Protein AF-A0A842F4W2-F1 (afdb_monomer_lite)

Structure (mmCIF, N/CA/C/O backbone):
data_AF-A0A842F4W2-F1
#
_entry.id   AF-A0A842F4W2-F1
#
loop_
_atom_site.group_PDB
_atom_site.id
_atom_site.type_symbol
_atom_site.label_atom_id
_atom_site.label_alt_id
_atom_site.label_comp_id
_atom_site.label_asym_id
_atom_site.label_entity_id
_atom_site.label_seq_id
_atom_site.pdbx_PDB_ins_code
_atom_site.Cartn_x
_atom_site.Cartn_y
_atom_site.Cartn_z
_atom_site.occupancy
_atom_site.B_iso_or_equiv
_atom_site.auth_seq_id
_atom_site.auth_comp_id
_atom_site.auth_asym_id
_atom_site.auth_atom_id
_atom_site.pdbx_PDB_model_num
ATOM 1 N N . MET A 1 1 ? 15.201 -17.548 2.084 1.00 39.47 1 MET A N 1
ATOM 2 C CA . MET A 1 1 ? 16.1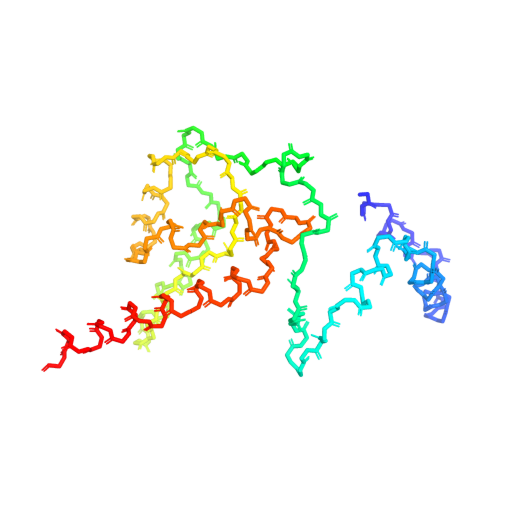64 -18.474 2.732 1.00 39.47 1 MET A CA 1
ATOM 3 C C . MET A 1 1 ? 16.702 -17.860 4.040 1.00 39.47 1 MET A C 1
ATOM 5 O O . MET A 1 1 ? 17.897 -17.672 4.193 1.00 39.47 1 MET A O 1
ATOM 9 N N . LEU A 1 2 ? 15.812 -17.501 4.979 1.00 32.47 2 LEU A N 1
ATOM 10 C CA . LEU A 1 2 ? 16.148 -16.853 6.268 1.00 32.47 2 LEU A CA 1
ATOM 11 C C . LEU A 1 2 ? 16.188 -17.846 7.451 1.00 32.47 2 LEU A C 1
ATOM 13 O O . LEU A 1 2 ? 16.654 -17.509 8.534 1.00 32.47 2 LEU A O 1
ATOM 17 N N . CYS A 1 3 ? 15.747 -19.089 7.232 1.00 34.56 3 CYS A N 1
ATOM 18 C CA . CYS A 1 3 ? 15.530 -20.086 8.284 1.00 34.56 3 CYS A CA 1
ATOM 19 C C . CYS A 1 3 ? 16.832 -20.706 8.850 1.00 34.56 3 CYS A C 1
ATOM 21 O O . CYS A 1 3 ? 16.846 -21.225 9.960 1.00 34.56 3 CYS A O 1
ATOM 23 N N . ILE A 1 4 ? 17.959 -20.602 8.136 1.00 44.66 4 ILE A N 1
ATOM 24 C CA . ILE A 1 4 ? 19.212 -21.302 8.496 1.00 44.66 4 ILE A CA 1
ATOM 25 C C . ILE A 1 4 ? 20.073 -20.494 9.496 1.00 44.66 4 ILE A C 1
ATOM 27 O O . ILE A 1 4 ? 20.947 -21.038 10.174 1.00 44.66 4 ILE A O 1
ATOM 31 N N . TYR A 1 5 ? 19.840 -19.183 9.629 1.00 45.38 5 TYR A N 1
ATOM 32 C CA . TYR A 1 5 ? 20.744 -18.301 10.380 1.00 45.38 5 TYR A CA 1
ATOM 33 C C . TYR A 1 5 ? 20.512 -18.347 11.898 1.00 45.38 5 TYR A C 1
ATOM 35 O O . TYR A 1 5 ? 21.465 -18.359 12.677 1.00 45.38 5 TYR A O 1
ATOM 43 N N . TRP A 1 6 ? 19.250 -18.455 12.328 1.00 44.41 6 TRP A N 1
ATOM 44 C CA . TRP A 1 6 ? 18.897 -18.549 13.751 1.00 44.41 6 TRP A CA 1
ATOM 45 C C . TRP A 1 6 ? 19.385 -19.848 14.399 1.00 44.41 6 TRP A C 1
ATOM 47 O O . TRP A 1 6 ? 19.812 -19.843 15.551 1.00 44.41 6 TRP A O 1
ATOM 57 N N . GLN A 1 7 ? 19.432 -20.944 13.638 1.00 51.81 7 GLN A N 1
ATOM 58 C CA . GLN A 1 7 ? 19.900 -22.242 14.131 1.00 51.81 7 GLN A CA 1
ATOM 59 C C . GLN A 1 7 ? 21.410 -22.270 14.447 1.00 51.81 7 GLN A C 1
ATOM 61 O O . GLN A 1 7 ? 21.871 -23.156 15.164 1.00 51.81 7 GLN A O 1
ATOM 66 N N . ASN A 1 8 ? 22.189 -21.287 13.974 1.00 53.25 8 ASN A N 1
ATOM 67 C CA . ASN A 1 8 ? 23.645 -21.240 14.143 1.00 53.25 8 ASN A CA 1
ATOM 68 C C . ASN A 1 8 ? 24.145 -20.195 15.160 1.00 53.25 8 ASN A C 1
ATOM 70 O O . ASN A 1 8 ? 25.357 -20.059 15.324 1.00 53.25 8 ASN A O 1
ATOM 74 N N . GLN A 1 9 ? 23.269 -19.497 15.899 1.00 53.78 9 GLN A N 1
ATOM 75 C CA . GLN A 1 9 ? 23.699 -18.514 16.914 1.00 53.78 9 GLN A CA 1
ATOM 76 C C . GLN A 1 9 ? 24.659 -19.109 17.959 1.00 53.78 9 GLN A C 1
ATOM 78 O O . GLN A 1 9 ? 25.605 -18.447 18.378 1.00 53.78 9 GLN A O 1
ATOM 83 N N . LYS A 1 10 ? 24.486 -20.390 18.318 1.00 57.78 10 LYS A N 1
ATOM 84 C CA . LYS A 1 10 ? 25.357 -21.092 19.278 1.00 57.78 10 LYS A CA 1
ATOM 85 C C . LYS A 1 10 ? 26.802 -21.285 18.790 1.00 57.78 10 LYS A C 1
ATOM 87 O O . LYS A 1 10 ? 27.691 -21.448 19.621 1.00 57.78 10 LYS A O 1
ATOM 92 N N . LYS A 1 11 ? 27.058 -21.260 17.474 1.00 59.31 11 LYS A N 1
ATOM 93 C CA . LYS A 1 11 ? 28.409 -21.420 16.899 1.00 59.31 11 LYS A CA 1
ATOM 94 C C . LYS A 1 11 ? 29.256 -20.148 16.970 1.00 59.31 11 LYS A C 1
ATOM 96 O O . LYS A 1 11 ? 30.478 -20.241 16.903 1.00 59.31 11 LYS A O 1
ATOM 101 N N . TYR A 1 12 ? 28.639 -18.978 17.124 1.00 58.31 12 TYR A N 1
ATOM 102 C CA . TYR A 1 12 ? 29.329 -17.689 17.072 1.00 58.31 12 TYR A CA 1
ATOM 103 C C . TYR A 1 12 ? 29.251 -16.986 18.426 1.00 58.31 12 TYR A C 1
ATOM 105 O O . TYR A 1 12 ? 28.470 -16.064 18.633 1.00 58.31 12 TYR A O 1
ATOM 113 N N . GLN A 1 13 ? 30.082 -17.438 19.367 1.00 62.53 13 GLN A N 1
ATOM 114 C CA . GLN A 1 13 ? 30.083 -16.931 20.745 1.00 62.53 13 GLN A CA 1
ATOM 115 C C . GLN A 1 13 ? 30.629 -15.502 20.877 1.00 62.53 13 GLN A C 1
ATOM 117 O O . GLN A 1 13 ? 30.395 -14.834 21.882 1.00 62.53 13 GLN A O 1
ATOM 122 N N . ARG A 1 14 ? 31.367 -15.006 19.877 1.00 72.12 14 ARG A N 1
ATOM 123 C CA . ARG A 1 14 ? 31.988 -13.679 19.929 1.00 72.12 14 ARG A CA 1
ATOM 124 C C . ARG A 1 14 ? 31.249 -12.719 19.003 1.00 72.12 14 ARG A C 1
ATOM 126 O O . ARG A 1 14 ? 31.256 -12.899 17.789 1.00 72.12 14 ARG A O 1
ATOM 133 N N . LYS A 1 15 ? 30.664 -11.657 19.571 1.00 65.19 15 LYS A N 1
ATOM 134 C CA . LYS A 1 15 ? 29.871 -10.641 18.843 1.00 65.19 15 LYS A CA 1
ATOM 135 C C . LYS A 1 15 ? 30.597 -10.057 17.617 1.00 65.19 15 LYS A C 1
ATOM 137 O O . LYS A 1 15 ? 29.958 -9.773 16.609 1.00 65.19 15 LYS A O 1
ATOM 142 N N . TRP A 1 16 ? 31.929 -9.949 17.653 1.00 70.12 16 TRP A N 1
ATOM 143 C CA . TRP A 1 16 ? 32.725 -9.472 16.514 1.00 70.12 16 TRP A CA 1
ATOM 144 C C . TRP A 1 16 ? 32.730 -10.441 15.317 1.00 70.12 16 TRP A C 1
ATOM 146 O O . TRP A 1 16 ? 32.822 -9.996 14.178 1.00 70.12 16 TRP A O 1
ATOM 156 N N . GLN A 1 17 ? 32.583 -11.753 15.535 1.00 72.12 17 GLN A N 1
ATOM 157 C CA . GLN A 1 17 ? 32.490 -12.740 14.449 1.00 72.12 17 GLN A CA 1
ATOM 158 C C . GLN A 1 17 ? 31.166 -12.591 13.700 1.00 72.12 17 GLN A C 1
ATOM 160 O O . GLN A 1 17 ? 31.148 -12.624 12.473 1.00 72.12 17 GLN A O 1
ATOM 165 N N . LEU A 1 18 ? 30.076 -12.345 14.435 1.00 65.88 18 LEU A N 1
ATOM 166 C CA . LEU A 1 18 ? 28.777 -12.013 13.849 1.00 65.88 18 LEU A CA 1
ATOM 167 C C . LEU A 1 18 ? 28.856 -10.710 13.046 1.00 65.88 18 LEU A C 1
ATOM 169 O O . LEU A 1 18 ? 28.359 -10.668 11.927 1.00 65.88 18 LEU A O 1
ATOM 173 N N . LEU A 1 19 ? 29.544 -9.684 13.563 1.00 69.75 19 LEU A N 1
ATOM 174 C CA . LEU A 1 19 ? 29.773 -8.428 12.842 1.00 69.75 19 LEU A CA 1
ATOM 175 C C . LEU A 1 19 ? 30.539 -8.645 11.528 1.00 69.75 19 LEU A C 1
ATOM 177 O O . LEU A 1 19 ? 30.117 -8.143 10.492 1.00 69.75 19 LEU A O 1
ATOM 181 N N . LEU A 1 20 ? 31.632 -9.415 11.538 1.00 70.31 20 LEU A N 1
ATOM 182 C CA . LEU A 1 20 ? 32.419 -9.692 10.330 1.00 70.31 20 LEU A CA 1
ATOM 183 C C . LEU A 1 20 ? 31.640 -10.501 9.291 1.00 70.31 20 LEU A C 1
ATOM 185 O O . LEU A 1 20 ? 31.776 -10.248 8.096 1.00 70.31 20 LEU A O 1
ATOM 189 N N . ILE A 1 21 ? 30.809 -11.450 9.724 1.00 62.81 21 ILE A N 1
ATOM 190 C CA . ILE A 1 21 ? 29.939 -12.209 8.821 1.00 62.81 21 ILE A CA 1
ATOM 191 C C . ILE A 1 21 ? 28.852 -11.296 8.246 1.00 62.81 21 ILE A C 1
ATOM 193 O O . ILE A 1 21 ? 28.627 -11.328 7.039 1.00 62.81 21 ILE A O 1
ATOM 197 N N . SER A 1 22 ? 28.250 -10.424 9.058 1.00 59.56 22 SER A N 1
ATOM 198 C CA . SER A 1 22 ? 27.299 -9.408 8.595 1.00 59.56 22 SER A CA 1
ATOM 199 C C . SER A 1 22 ? 27.935 -8.431 7.604 1.00 59.56 22 SER A C 1
ATOM 201 O O . SER A 1 22 ? 27.332 -8.139 6.577 1.00 59.56 22 SER A O 1
ATOM 203 N N . LEU A 1 23 ? 29.173 -7.981 7.840 1.00 59.03 23 LEU A N 1
ATOM 204 C CA . LEU A 1 23 ? 29.930 -7.120 6.921 1.00 59.03 23 LEU A CA 1
ATOM 205 C C . LEU A 1 23 ? 30.300 -7.851 5.624 1.00 59.03 23 LEU A C 1
ATOM 207 O O . LEU A 1 23 ? 30.144 -7.304 4.533 1.00 59.03 23 LEU A O 1
ATOM 211 N N . LYS A 1 24 ? 30.739 -9.111 5.719 1.00 60.59 24 LYS A N 1
ATOM 212 C CA . LYS A 1 24 ? 31.016 -9.970 4.562 1.00 60.59 24 LYS A CA 1
ATOM 213 C C . LYS A 1 24 ? 29.747 -10.215 3.748 1.00 60.59 24 LYS A C 1
ATOM 215 O O . LYS A 1 24 ? 29.797 -10.123 2.527 1.00 60.59 24 LYS A O 1
ATOM 220 N N . HIS A 1 25 ? 28.608 -10.461 4.390 1.00 58.31 25 HIS A N 1
ATOM 221 C CA . HIS A 1 25 ? 27.320 -10.574 3.711 1.00 58.31 25 HIS A CA 1
ATOM 222 C C . HIS A 1 25 ? 26.873 -9.245 3.113 1.00 58.31 25 HIS A C 1
ATOM 224 O O . HIS A 1 25 ? 26.444 -9.236 1.967 1.00 58.31 25 HIS A O 1
ATOM 230 N N . ALA A 1 26 ? 27.012 -8.118 3.808 1.00 57.34 26 ALA A N 1
ATOM 231 C CA . ALA A 1 26 ? 26.697 -6.802 3.254 1.00 57.34 26 ALA A CA 1
ATOM 232 C C . ALA A 1 26 ? 27.529 -6.507 1.993 1.00 57.34 26 ALA A C 1
ATOM 234 O O . ALA A 1 26 ? 27.000 -5.968 1.024 1.00 57.34 26 ALA A O 1
ATOM 235 N N . ARG A 1 27 ? 28.798 -6.939 1.977 1.00 54.22 27 ARG A N 1
ATOM 236 C CA . ARG A 1 27 ? 29.711 -6.805 0.834 1.00 54.22 27 ARG A CA 1
ATOM 237 C C . ARG A 1 27 ? 29.424 -7.797 -0.302 1.00 54.22 27 ARG A C 1
ATOM 239 O O . ARG A 1 27 ? 29.481 -7.407 -1.459 1.00 54.22 27 ARG A O 1
ATOM 246 N N . LEU A 1 28 ? 29.114 -9.060 0.005 1.00 51.81 28 LEU A N 1
ATOM 247 C CA . LEU A 1 28 ? 28.887 -10.127 -0.988 1.00 51.81 28 LEU A CA 1
ATOM 248 C C . LEU A 1 28 ? 27.443 -10.212 -1.498 1.00 51.81 28 LEU A C 1
ATOM 250 O O . LEU A 1 28 ? 27.191 -10.808 -2.537 1.00 51.81 28 LEU A O 1
ATOM 254 N N . SER A 1 29 ? 26.476 -9.646 -0.776 1.00 53.84 29 SER A N 1
ATOM 255 C CA . SER A 1 29 ? 25.063 -9.661 -1.174 1.00 53.84 29 SER A CA 1
ATOM 256 C C . SER A 1 29 ? 24.698 -8.547 -2.152 1.00 53.84 29 SER A C 1
ATOM 258 O O . SER A 1 29 ? 23.552 -8.513 -2.606 1.00 53.84 29 SER A O 1
ATOM 260 N N . ALA A 1 30 ? 25.641 -7.656 -2.463 1.00 55.97 30 ALA A N 1
ATOM 261 C CA . ALA A 1 30 ? 25.500 -6.568 -3.413 1.00 55.97 30 ALA A CA 1
ATOM 262 C C . ALA A 1 30 ? 25.661 -7.109 -4.846 1.00 55.97 30 ALA A C 1
ATOM 264 O O . ALA A 1 30 ? 26.737 -7.044 -5.432 1.00 55.97 30 ALA A O 1
ATOM 265 N N . THR A 1 31 ? 24.592 -7.692 -5.399 1.00 64.06 31 THR A N 1
ATOM 266 C CA . THR A 1 31 ? 24.552 -8.014 -6.834 1.00 64.06 31 THR A CA 1
ATOM 267 C C . THR A 1 31 ? 24.661 -6.722 -7.650 1.00 64.06 31 THR A C 1
ATOM 269 O O . THR A 1 31 ? 24.320 -5.655 -7.123 1.00 64.06 31 THR A O 1
ATOM 272 N N . PRO A 1 32 ? 25.084 -6.776 -8.925 1.00 65.06 32 PRO A N 1
ATOM 273 C CA . PRO A 1 32 ? 25.075 -5.605 -9.798 1.00 65.06 32 PRO A CA 1
ATOM 274 C C . PRO A 1 32 ? 23.734 -4.860 -9.780 1.00 65.06 32 PRO A C 1
ATOM 276 O O . PRO A 1 32 ? 23.733 -3.634 -9.707 1.00 65.06 32 PRO A O 1
ATOM 279 N N . GLU A 1 33 ? 22.594 -5.565 -9.705 1.00 61.12 33 GLU A N 1
ATOM 280 C CA . GLU A 1 33 ? 21.291 -4.898 -9.576 1.00 61.12 33 GLU A CA 1
ATOM 281 C C . GLU A 1 33 ? 21.094 -4.206 -8.225 1.00 61.12 33 GLU A C 1
ATOM 283 O O . GLU A 1 33 ? 20.480 -3.146 -8.174 1.00 61.12 33 GLU A O 1
ATOM 288 N N . LYS A 1 34 ? 21.584 -4.766 -7.111 1.00 64.25 34 LYS A N 1
ATOM 289 C CA . LYS A 1 34 ? 21.497 -4.093 -5.802 1.00 64.25 34 LYS A CA 1
ATOM 290 C C . LYS A 1 34 ? 22.421 -2.887 -5.702 1.00 64.25 34 LYS A C 1
ATOM 292 O O . LYS A 1 34 ? 22.078 -1.923 -5.024 1.00 64.25 34 LYS A O 1
ATOM 297 N N . ILE A 1 35 ? 23.579 -2.938 -6.356 1.00 66.38 35 ILE A N 1
ATOM 298 C CA . ILE A 1 35 ? 24.492 -1.797 -6.459 1.00 66.38 35 ILE A CA 1
ATOM 299 C C . ILE A 1 35 ? 23.852 -0.713 -7.331 1.00 66.38 35 ILE A C 1
ATOM 301 O O . ILE A 1 35 ? 23.805 0.438 -6.911 1.00 66.38 35 ILE A O 1
ATOM 305 N N . ALA A 1 36 ? 23.268 -1.082 -8.475 1.00 64.25 36 ALA A N 1
ATOM 306 C CA . ALA A 1 36 ? 22.506 -0.162 -9.317 1.00 64.25 36 ALA A CA 1
ATOM 307 C C . ALA A 1 36 ? 21.346 0.496 -8.548 1.00 64.25 36 ALA A C 1
ATOM 309 O O . ALA A 1 36 ? 21.215 1.714 -8.594 1.00 64.25 36 ALA A O 1
ATOM 310 N N . ARG A 1 37 ? 20.579 -0.274 -7.758 1.00 63.97 37 ARG A N 1
ATOM 311 C CA . ARG A 1 37 ? 19.520 0.257 -6.876 1.00 63.97 37 ARG A CA 1
ATOM 312 C C . ARG A 1 37 ? 20.036 1.270 -5.863 1.00 63.97 37 ARG A C 1
ATOM 314 O O . ARG A 1 37 ? 19.400 2.291 -5.652 1.00 63.97 37 ARG A O 1
ATOM 321 N N . ARG A 1 38 ? 21.169 0.977 -5.217 1.00 63.66 38 ARG A N 1
ATOM 322 C CA . ARG A 1 38 ? 21.786 1.872 -4.227 1.00 63.66 38 ARG A CA 1
ATOM 323 C C . ARG A 1 38 ? 22.326 3.150 -4.857 1.00 63.66 38 ARG A C 1
ATOM 325 O O . ARG A 1 38 ? 22.229 4.198 -4.241 1.00 63.66 38 ARG A O 1
ATOM 332 N N . ASN A 1 39 ? 22.890 3.052 -6.056 1.00 66.88 39 ASN A N 1
ATOM 333 C CA . ASN A 1 39 ? 23.470 4.194 -6.759 1.00 66.88 39 ASN A CA 1
ATOM 334 C C . ASN A 1 39 ? 22.405 5.084 -7.413 1.00 66.88 39 ASN A C 1
ATOM 336 O O . ASN A 1 39 ? 22.647 6.270 -7.595 1.00 66.88 39 ASN A O 1
ATOM 340 N N . ALA A 1 40 ? 21.251 4.517 -7.776 1.00 65.75 40 ALA A N 1
ATOM 341 C CA . ALA A 1 40 ? 20.132 5.259 -8.349 1.00 65.75 40 ALA A CA 1
ATOM 342 C C . ALA A 1 40 ? 19.283 5.983 -7.294 1.00 65.75 40 ALA A C 1
ATOM 344 O O . ALA A 1 40 ? 18.530 6.877 -7.647 1.00 65.75 40 ALA A O 1
ATOM 345 N N . ALA A 1 41 ? 19.381 5.596 -6.021 1.00 65.94 41 ALA A N 1
ATOM 346 C CA . ALA A 1 41 ? 18.469 6.055 -4.987 1.00 65.94 41 ALA A CA 1
ATOM 347 C C . ALA A 1 41 ? 19.133 7.025 -4.009 1.00 65.94 41 ALA A C 1
ATOM 349 O O . ALA A 1 41 ? 20.150 6.705 -3.388 1.00 65.94 41 ALA A O 1
ATOM 350 N N . ARG A 1 42 ? 18.503 8.179 -3.784 1.00 69.44 42 ARG A N 1
ATOM 351 C CA . ARG A 1 42 ? 18.868 9.066 -2.678 1.00 69.44 42 ARG A CA 1
ATOM 352 C C . ARG A 1 42 ? 18.153 8.598 -1.414 1.00 69.44 42 ARG A C 1
ATOM 354 O O . ARG A 1 42 ? 16.928 8.570 -1.374 1.00 69.44 42 ARG A O 1
ATOM 361 N N . ILE A 1 43 ? 18.902 8.230 -0.377 1.00 69.50 43 ILE A N 1
ATOM 362 C CA . ILE A 1 43 ? 18.316 7.892 0.928 1.00 69.50 43 ILE A CA 1
ATOM 363 C C . ILE A 1 43 ? 17.998 9.195 1.669 1.00 69.50 43 ILE A C 1
ATOM 365 O O . ILE A 1 43 ? 18.865 10.060 1.794 1.00 69.50 43 ILE A O 1
ATOM 369 N N . THR A 1 44 ? 16.760 9.347 2.130 1.00 69.81 44 THR A N 1
ATOM 370 C CA . THR A 1 44 ? 16.325 10.473 2.968 1.00 69.81 44 THR A CA 1
ATOM 371 C C . THR A 1 44 ? 16.679 10.263 4.434 1.00 69.81 44 THR A C 1
ATOM 373 O O . THR A 1 44 ? 17.004 9.155 4.856 1.00 69.81 44 THR A O 1
ATOM 376 N N . ASP A 1 45 ? 16.512 11.308 5.244 1.00 63.12 45 ASP A N 1
ATOM 377 C CA . ASP A 1 45 ? 16.702 11.249 6.702 1.00 63.12 45 ASP A CA 1
ATOM 378 C C . ASP A 1 45 ? 15.773 10.227 7.385 1.00 63.12 45 ASP A C 1
ATOM 380 O O . ASP A 1 45 ? 16.092 9.687 8.440 1.00 63.12 45 ASP A O 1
ATOM 384 N N . THR A 1 46 ? 14.645 9.900 6.746 1.00 65.12 46 THR A N 1
ATOM 385 C CA . THR A 1 46 ? 13.695 8.862 7.179 1.00 65.12 46 THR A CA 1
ATOM 386 C C . THR A 1 46 ? 14.064 7.451 6.707 1.00 65.12 46 THR A C 1
ATOM 388 O O . THR A 1 46 ? 13.332 6.500 6.970 1.00 65.12 46 THR A O 1
ATOM 391 N N . GLY A 1 47 ? 15.183 7.290 5.993 1.00 63.72 47 GLY A N 1
ATOM 392 C CA . GLY A 1 47 ? 15.623 6.011 5.435 1.00 63.72 47 GLY A CA 1
ATOM 393 C C . GLY A 1 47 ? 14.868 5.573 4.175 1.00 63.72 47 GLY A C 1
ATOM 394 O O . GLY A 1 47 ? 15.073 4.451 3.712 1.00 63.72 47 GLY A O 1
ATOM 395 N N . CYS A 1 48 ? 14.013 6.432 3.610 1.00 64.69 48 CYS A N 1
ATOM 396 C CA . CYS A 1 48 ? 13.275 6.147 2.383 1.00 64.69 48 CYS A CA 1
ATOM 397 C C . CYS A 1 48 ? 14.145 6.410 1.145 1.00 64.69 48 CYS A C 1
ATOM 399 O O . CYS A 1 48 ? 14.953 7.339 1.120 1.00 64.69 48 CYS A O 1
ATOM 401 N N . TYR A 1 49 ? 13.973 5.596 0.105 1.00 72.31 49 TYR A N 1
ATOM 402 C CA . TYR A 1 49 ? 14.607 5.812 -1.192 1.00 72.31 49 TYR A CA 1
ATOM 403 C C . TYR A 1 49 ? 13.785 6.801 -2.024 1.00 72.31 49 TYR A C 1
ATOM 405 O O . TYR A 1 49 ? 12.647 6.503 -2.381 1.00 72.31 49 TYR A O 1
ATOM 413 N N . ARG A 1 50 ? 14.380 7.942 -2.373 1.00 67.06 50 ARG A N 1
ATOM 414 C CA . ARG A 1 50 ? 13.834 8.938 -3.304 1.00 67.06 50 ARG A CA 1
ATOM 415 C C . ARG A 1 50 ? 14.566 8.917 -4.641 1.00 67.06 50 ARG A C 1
ATOM 417 O O . ARG A 1 50 ? 15.638 8.321 -4.764 1.00 67.06 50 ARG A O 1
ATOM 424 N N . ASP A 1 51 ? 13.959 9.598 -5.611 1.00 70.06 51 ASP A N 1
ATOM 425 C CA . ASP A 1 51 ? 14.500 9.829 -6.957 1.00 70.06 51 ASP A CA 1
ATOM 426 C C . ASP A 1 51 ? 14.727 8.512 -7.724 1.00 70.06 51 ASP A C 1
ATOM 428 O O . ASP A 1 51 ? 15.685 8.322 -8.471 1.00 70.06 51 ASP A O 1
ATOM 432 N N . LEU A 1 52 ? 13.818 7.556 -7.503 1.00 77.44 52 LEU A N 1
ATOM 433 C CA . LEU A 1 52 ? 13.785 6.270 -8.192 1.00 77.44 52 LEU A CA 1
ATOM 434 C C . LEU A 1 52 ? 13.188 6.444 -9.593 1.00 77.44 52 LEU A C 1
ATOM 436 O O . LEU A 1 52 ? 12.098 5.958 -9.870 1.00 77.44 52 LEU A O 1
ATOM 440 N N . ASP A 1 53 ? 13.884 7.146 -10.480 1.00 71.12 53 ASP A N 1
ATOM 441 C CA . ASP A 1 53 ? 13.314 7.604 -11.760 1.00 71.12 53 ASP A CA 1
ATOM 442 C C . ASP A 1 53 ? 13.229 6.507 -12.837 1.00 71.12 53 ASP A C 1
ATOM 444 O O . ASP A 1 53 ? 12.820 6.752 -13.971 1.00 71.12 53 ASP A O 1
ATOM 448 N N . LYS A 1 54 ? 13.662 5.282 -12.523 1.00 75.81 54 LYS A N 1
ATOM 449 C CA . LYS A 1 54 ? 13.767 4.187 -13.493 1.00 75.81 54 LYS A CA 1
ATOM 450 C C . LYS A 1 54 ? 13.129 2.920 -12.976 1.00 75.81 54 LYS A C 1
ATOM 452 O O . LYS A 1 54 ? 13.351 2.531 -11.839 1.00 75.81 54 LYS A O 1
ATOM 457 N N . GLN A 1 55 ? 12.450 2.208 -13.861 1.00 83.62 55 GLN A N 1
ATOM 458 C CA . GLN A 1 55 ? 12.076 0.821 -13.640 1.00 83.62 55 GLN A CA 1
ATOM 459 C C . GLN A 1 55 ? 13.313 -0.078 -13.792 1.00 83.62 55 GLN A C 1
ATOM 461 O O . GLN A 1 55 ? 13.948 -0.105 -14.845 1.00 83.62 55 GLN A O 1
ATOM 466 N N . ILE A 1 56 ? 13.685 -0.791 -12.727 1.00 82.38 56 ILE A N 1
ATOM 467 C CA . ILE A 1 56 ? 14.857 -1.686 -12.706 1.00 82.38 56 ILE A CA 1
ATOM 468 C C . ILE A 1 56 ? 14.475 -3.116 -13.083 1.00 82.38 56 ILE A C 1
ATOM 470 O O . ILE A 1 56 ? 15.316 -3.876 -13.565 1.00 82.38 56 ILE A O 1
ATOM 474 N N . ARG A 1 57 ? 13.218 -3.504 -12.863 1.00 80.44 57 ARG A N 1
ATOM 475 C CA . ARG A 1 57 ? 12.699 -4.811 -13.271 1.00 80.44 57 ARG A CA 1
ATOM 476 C C . ARG A 1 57 ? 11.415 -4.663 -14.051 1.00 80.44 57 ARG A C 1
ATOM 478 O O . ARG A 1 57 ? 10.559 -3.873 -13.678 1.00 80.44 57 ARG A O 1
ATOM 485 N N . ASP A 1 58 ? 11.278 -5.502 -15.070 1.00 85.25 58 ASP A N 1
ATOM 486 C CA . ASP A 1 58 ? 10.031 -5.649 -15.805 1.00 85.25 58 ASP A CA 1
ATOM 487 C C . ASP A 1 58 ? 8.931 -6.179 -14.859 1.00 85.25 58 ASP A C 1
ATOM 489 O O . ASP A 1 58 ? 9.064 -7.303 -14.348 1.00 85.25 58 ASP A O 1
ATOM 493 N N . PRO A 1 59 ? 7.836 -5.427 -14.631 1.00 87.00 59 PRO A N 1
ATOM 494 C CA . PRO A 1 59 ? 6.712 -5.841 -13.793 1.00 87.00 59 PRO A CA 1
ATOM 495 C C . PRO A 1 59 ? 6.062 -7.132 -14.279 1.00 87.00 59 PRO A C 1
ATOM 497 O O . PRO A 1 59 ? 5.428 -7.849 -13.500 1.00 87.00 59 PRO A O 1
ATOM 500 N N . LYS A 1 60 ? 6.231 -7.465 -15.564 1.00 87.88 60 LYS A N 1
ATOM 501 C CA . LYS A 1 60 ? 5.710 -8.697 -16.155 1.00 87.88 60 LYS A CA 1
ATOM 502 C C . LYS A 1 60 ? 6.398 -9.951 -15.609 1.00 87.88 60 LYS A C 1
ATOM 504 O O . LYS A 1 60 ? 5.798 -11.023 -15.564 1.00 87.88 60 LYS A O 1
ATOM 509 N N . THR A 1 61 ? 7.621 -9.794 -15.110 1.00 88.75 61 THR A N 1
ATOM 510 C CA . THR A 1 61 ? 8.451 -10.880 -14.569 1.00 88.75 61 THR A CA 1
ATOM 511 C C . THR A 1 61 ? 8.370 -11.024 -13.049 1.00 88.75 61 THR A C 1
ATOM 513 O O . THR A 1 61 ? 8.961 -11.943 -12.484 1.00 88.75 61 THR A O 1
ATOM 516 N N . LEU A 1 62 ? 7.675 -10.109 -12.366 1.00 87.00 62 LEU A N 1
ATOM 517 C CA . LEU A 1 62 ? 7.556 -10.133 -10.912 1.00 87.00 62 LEU A CA 1
ATOM 518 C C . LEU A 1 62 ? 6.538 -11.184 -10.457 1.00 87.00 62 LEU A C 1
ATOM 520 O O . LEU A 1 62 ? 5.499 -11.371 -11.086 1.00 87.00 62 LEU A O 1
ATOM 524 N N . ASN A 1 63 ? 6.831 -11.829 -9.324 1.00 87.56 63 ASN A N 1
ATOM 525 C CA . ASN A 1 63 ? 5.876 -12.706 -8.652 1.00 87.56 63 ASN A CA 1
ATOM 526 C C . ASN A 1 63 ? 4.711 -11.861 -8.137 1.00 87.56 63 ASN A C 1
ATOM 528 O O . ASN A 1 63 ? 4.915 -10.997 -7.283 1.00 87.56 63 ASN A O 1
ATOM 532 N N . GLU A 1 64 ? 3.522 -12.113 -8.673 1.00 85.00 64 GLU A N 1
ATOM 533 C CA . GLU A 1 64 ? 2.316 -11.367 -8.335 1.00 85.00 64 GLU A CA 1
ATOM 534 C C . GLU A 1 64 ? 1.876 -11.595 -6.887 1.00 85.00 64 GLU A C 1
ATOM 536 O O . GLU A 1 64 ? 2.175 -12.615 -6.258 1.00 85.00 64 GLU A O 1
ATOM 541 N N . ILE A 1 65 ? 1.130 -10.621 -6.375 1.00 86.31 65 ILE A N 1
ATOM 542 C CA . ILE A 1 65 ? 0.402 -10.755 -5.120 1.00 86.31 65 ILE A CA 1
ATOM 543 C C . ILE A 1 65 ? -0.854 -11.564 -5.416 1.00 86.31 65 ILE A C 1
ATOM 545 O O . ILE A 1 65 ? -1.682 -11.162 -6.232 1.00 86.31 65 ILE A O 1
ATOM 549 N N . VAL A 1 66 ? -0.990 -12.703 -4.745 1.00 85.06 66 VAL A N 1
ATOM 550 C CA . VAL A 1 66 ? -2.177 -13.546 -4.862 1.00 85.06 66 VAL A CA 1
ATOM 551 C C . VAL A 1 66 ? -3.203 -13.070 -3.844 1.00 85.06 66 VAL A C 1
ATOM 553 O O . VAL A 1 66 ? -2.978 -13.172 -2.638 1.00 85.06 66 VAL A O 1
ATOM 556 N N . PHE A 1 67 ? -4.323 -12.553 -4.341 1.00 85.88 67 PHE A N 1
ATOM 557 C CA . PHE A 1 67 ? -5.478 -12.213 -3.520 1.00 85.88 67 PHE A CA 1
ATOM 558 C C . PHE A 1 67 ? -6.326 -13.474 -3.310 1.00 85.88 67 PHE A C 1
ATOM 560 O O . PHE A 1 67 ? -6.643 -14.143 -4.297 1.00 85.88 67 PHE A O 1
ATOM 567 N N . PRO A 1 68 ? -6.689 -13.825 -2.064 1.00 87.06 68 PRO A N 1
ATOM 568 C CA . PRO A 1 68 ? -7.571 -14.958 -1.811 1.00 87.06 68 PRO A CA 1
ATOM 569 C C . PRO A 1 68 ? -8.927 -14.791 -2.510 1.00 87.06 68 PRO A C 1
ATOM 571 O O . PRO A 1 68 ? -9.451 -13.684 -2.625 1.00 87.06 68 PRO A O 1
ATOM 574 N N . GLU A 1 69 ? -9.519 -15.898 -2.957 1.00 85.75 69 GLU A N 1
ATOM 575 C CA . GLU A 1 69 ? -10.870 -15.896 -3.541 1.00 85.75 69 GLU A CA 1
ATOM 576 C C . GLU A 1 69 ? -11.947 -15.694 -2.469 1.00 85.75 69 GLU A C 1
ATOM 578 O O . GLU A 1 69 ? -12.959 -15.028 -2.690 1.00 85.75 69 GLU A O 1
ATOM 583 N N . THR A 1 70 ? -11.714 -16.256 -1.282 1.00 88.19 70 THR A N 1
ATOM 584 C CA . THR A 1 70 ? -12.622 -16.182 -0.141 1.00 88.19 70 THR A CA 1
ATOM 585 C C . THR A 1 70 ? -12.048 -15.296 0.948 1.00 88.19 70 THR A C 1
ATOM 587 O O . THR A 1 70 ? -10.865 -15.363 1.277 1.00 88.19 70 THR A O 1
ATOM 590 N N . PHE A 1 71 ? -12.910 -14.472 1.533 1.00 91.81 71 PHE A N 1
ATOM 591 C CA . PHE A 1 71 ? -12.575 -13.695 2.716 1.00 91.81 71 PHE A CA 1
ATOM 592 C C . PHE A 1 71 ? -12.669 -14.588 3.955 1.00 91.81 71 PHE A C 1
ATOM 594 O O . PHE A 1 71 ? -13.732 -15.141 4.235 1.00 91.81 71 PHE A O 1
ATOM 601 N N . GLU A 1 72 ? -11.561 -14.717 4.677 1.00 93.44 72 GLU A N 1
ATOM 602 C CA . GLU A 1 72 ? -11.470 -15.436 5.944 1.00 93.44 72 GLU A CA 1
ATOM 603 C C . GLU A 1 72 ? -10.854 -14.495 6.979 1.00 93.44 72 GLU A C 1
ATOM 605 O O . GLU A 1 72 ? -9.798 -13.904 6.743 1.00 93.44 72 GLU A O 1
ATOM 610 N N . GLU A 1 73 ? -11.528 -14.338 8.116 1.00 94.69 73 GLU A N 1
ATOM 611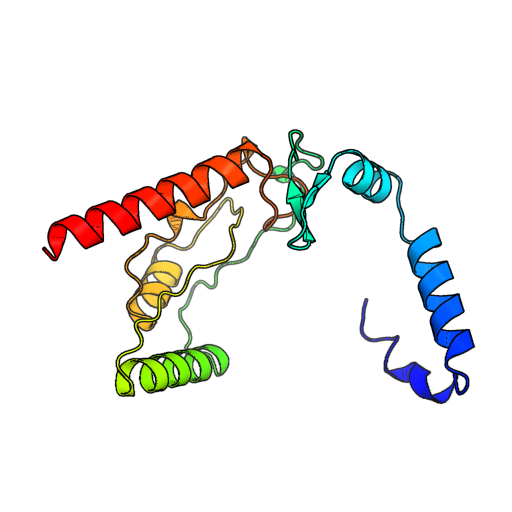 C CA . GLU A 1 73 ? -10.997 -13.554 9.225 1.00 94.69 73 GLU A CA 1
ATOM 612 C C . GLU A 1 73 ? -9.759 -14.249 9.800 1.00 94.69 73 GLU A C 1
ATOM 614 O O . GLU A 1 73 ? -9.781 -15.429 10.153 1.00 94.69 73 GLU A O 1
ATOM 619 N N . THR A 1 74 ? -8.661 -13.505 9.916 1.00 94.62 74 THR A N 1
ATOM 620 C CA . THR A 1 74 ? -7.408 -14.024 10.471 1.00 94.62 74 THR A CA 1
ATOM 621 C C . THR A 1 74 ? -7.167 -13.494 11.880 1.00 94.62 74 THR A C 1
ATOM 623 O O . THR A 1 74 ? -7.639 -12.421 12.249 1.00 94.62 74 THR A O 1
ATOM 626 N N . LYS A 1 75 ? -6.335 -14.194 12.663 1.00 96.81 75 LYS A N 1
ATOM 627 C CA . LYS A 1 75 ? -5.916 -13.722 13.998 1.00 96.81 75 LYS A CA 1
ATOM 628 C C . LYS A 1 75 ? -5.303 -12.320 13.966 1.00 96.81 75 LYS A C 1
ATOM 630 O O . LYS A 1 75 ? -5.576 -11.517 14.844 1.00 96.81 75 LYS A O 1
ATOM 635 N N . THR A 1 76 ? -4.512 -12.016 12.938 1.00 94.38 76 THR A N 1
ATOM 636 C CA . THR A 1 76 ? -3.912 -10.687 12.760 1.00 94.38 76 THR A CA 1
ATOM 637 C C . THR A 1 76 ? -4.971 -9.614 12.531 1.00 94.38 76 THR A C 1
ATOM 639 O O . THR A 1 76 ? -4.832 -8.510 13.043 1.00 94.38 76 THR A O 1
ATOM 642 N N . MET A 1 77 ? -6.043 -9.926 11.800 1.00 94.19 77 MET A N 1
ATOM 643 C CA . MET A 1 77 ? -7.133 -8.973 11.593 1.00 94.19 77 MET A CA 1
ATOM 644 C C . MET A 1 77 ? -7.864 -8.660 12.894 1.00 94.19 77 MET A C 1
ATOM 646 O O . MET A 1 77 ? -8.108 -7.490 13.169 1.00 94.19 77 MET A O 1
ATOM 650 N N . ILE A 1 78 ? -8.110 -9.681 13.718 1.00 96.44 78 ILE A N 1
ATOM 651 C CA . ILE A 1 78 ? -8.693 -9.515 15.055 1.00 96.44 78 ILE A CA 1
ATOM 652 C C . ILE A 1 78 ? -7.794 -8.619 15.919 1.00 96.44 78 ILE A C 1
ATOM 654 O O . ILE A 1 78 ? -8.263 -7.644 16.494 1.00 96.44 78 ILE A O 1
ATOM 658 N N . GLU A 1 79 ? -6.482 -8.878 15.954 1.00 96.69 79 GLU A N 1
ATOM 659 C CA . GLU A 1 79 ? -5.532 -8.063 16.727 1.00 96.69 79 GLU A CA 1
ATOM 660 C C . GLU A 1 79 ? -5.502 -6.589 16.279 1.00 96.69 79 GLU A C 1
ATOM 662 O O . GLU A 1 79 ? -5.397 -5.685 17.116 1.00 96.69 79 GLU A O 1
ATOM 667 N N . ILE A 1 80 ? -5.605 -6.336 14.969 1.00 94.31 80 ILE A N 1
ATOM 668 C CA . ILE A 1 80 ? -5.684 -4.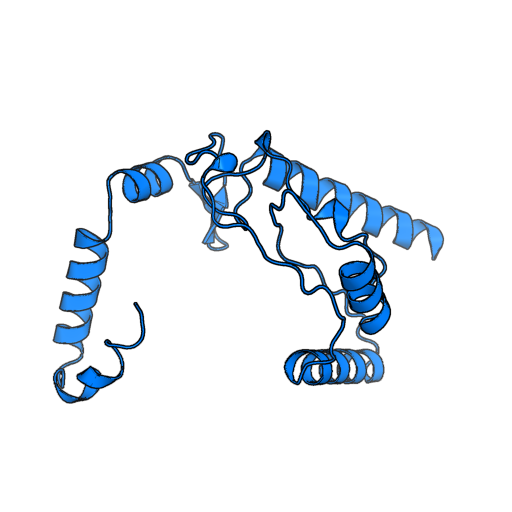981 14.405 1.00 94.31 80 ILE A CA 1
ATOM 669 C C . ILE A 1 80 ? -7.018 -4.324 14.774 1.00 94.31 80 ILE A C 1
ATOM 671 O O . ILE A 1 80 ? -7.022 -3.175 15.215 1.00 94.31 80 ILE A O 1
ATOM 675 N N . ALA A 1 81 ? -8.137 -5.036 14.644 1.00 94.12 81 ALA A N 1
ATOM 676 C CA . ALA A 1 81 ? -9.456 -4.524 15.009 1.00 94.12 81 ALA A CA 1
ATOM 677 C C . ALA A 1 81 ? -9.521 -4.162 16.501 1.00 94.12 81 ALA A C 1
ATOM 679 O O . ALA A 1 81 ? -9.977 -3.074 16.858 1.00 94.12 81 ALA A O 1
ATOM 680 N N . ASP A 1 82 ? -8.961 -5.009 17.366 1.00 95.81 82 ASP A N 1
ATOM 681 C CA . ASP A 1 82 ? -8.842 -4.746 18.799 1.00 95.81 82 ASP A CA 1
ATOM 682 C C . ASP A 1 82 ? -7.975 -3.513 19.084 1.00 95.81 82 ASP A C 1
ATOM 684 O O . ASP A 1 82 ? -8.266 -2.731 19.992 1.00 95.81 82 ASP A O 1
ATOM 688 N N . PHE A 1 83 ? -6.890 -3.318 18.328 1.00 95.44 83 PHE A N 1
ATOM 689 C CA . PHE A 1 83 ? -6.069 -2.113 18.426 1.00 95.44 83 PHE A CA 1
ATOM 690 C C . PHE A 1 83 ? -6.856 -0.855 18.044 1.00 95.44 83 PHE A C 1
ATOM 692 O O . PHE A 1 83 ? -6.871 0.101 18.820 1.00 95.44 83 PHE A O 1
ATOM 699 N N . ILE A 1 84 ? -7.564 -0.880 16.913 1.00 94.00 84 ILE A N 1
ATOM 700 C CA . ILE A 1 84 ? -8.410 0.230 16.457 1.00 94.00 84 ILE A CA 1
ATOM 701 C C . ILE A 1 84 ? -9.480 0.551 17.507 1.00 94.00 84 ILE A C 1
ATOM 703 O O . ILE A 1 84 ? -9.684 1.717 17.841 1.00 94.00 84 ILE A O 1
ATOM 707 N N . ALA A 1 85 ? -10.129 -0.467 18.079 1.00 93.62 85 ALA A N 1
ATOM 708 C CA . ALA A 1 85 ? -11.134 -0.291 19.123 1.00 93.62 85 ALA A CA 1
ATOM 709 C C . ALA A 1 85 ? -10.555 0.381 20.380 1.00 93.62 85 ALA A C 1
ATOM 711 O O . ALA A 1 85 ? -11.169 1.300 20.925 1.00 93.62 85 ALA A O 1
ATOM 712 N N . ARG A 1 86 ? -9.349 -0.018 20.813 1.00 97.00 86 ARG A N 1
ATOM 713 C CA . ARG A 1 86 ? -8.656 0.629 21.941 1.00 97.00 86 ARG A CA 1
ATOM 714 C C . ARG A 1 86 ? -8.322 2.091 21.657 1.00 97.00 86 ARG A C 1
ATOM 716 O O . ARG A 1 86 ? -8.473 2.907 22.557 1.00 97.00 86 ARG A O 1
ATOM 723 N N . CYS A 1 87 ? -7.897 2.424 20.439 1.00 96.19 87 CYS A N 1
ATOM 724 C CA . CYS A 1 87 ? -7.647 3.809 20.035 1.00 96.19 87 CYS A CA 1
ATOM 725 C C . CYS A 1 87 ? -8.936 4.643 20.033 1.00 96.19 87 CYS A C 1
ATOM 727 O O . CYS A 1 87 ? -8.963 5.715 20.633 1.00 96.19 87 CYS A O 1
ATOM 729 N N . LYS A 1 88 ? -10.029 4.121 19.459 1.00 92.38 88 LYS A N 1
ATOM 730 C CA . LYS A 1 88 ? -11.339 4.798 19.454 1.00 92.38 88 LYS A CA 1
ATOM 731 C C . LYS A 1 88 ? -11.862 5.066 20.871 1.00 92.38 88 LYS A C 1
ATOM 733 O O . LYS A 1 88 ? -12.430 6.121 21.120 1.00 92.38 88 LYS A O 1
ATOM 738 N N . ALA A 1 89 ? -11.630 4.154 21.819 1.00 96.00 89 ALA A N 1
ATOM 739 C CA . ALA A 1 89 ? -12.039 4.327 23.217 1.00 96.00 89 ALA A CA 1
ATOM 740 C C . ALA A 1 89 ? -11.343 5.500 23.938 1.00 96.00 89 ALA A C 1
ATOM 742 O O . ALA A 1 89 ? -11.825 5.943 24.980 1.00 96.00 89 ALA A O 1
ATOM 743 N N . ILE A 1 90 ? -10.226 5.993 23.398 1.00 96.50 90 ILE A N 1
ATOM 744 C CA . ILE A 1 90 ? -9.490 7.162 23.902 1.00 96.50 90 ILE A CA 1
ATOM 745 C C . ILE A 1 90 ? -9.510 8.329 22.906 1.00 96.50 90 ILE A C 1
ATOM 747 O O . ILE A 1 90 ? -8.618 9.170 22.940 1.00 96.50 90 ILE A O 1
ATOM 751 N N . ASP A 1 91 ? -10.518 8.361 22.030 1.00 94.12 91 ASP A N 1
ATOM 752 C CA . ASP A 1 91 ? -10.750 9.424 21.043 1.00 94.12 91 ASP A CA 1
ATOM 753 C C . ASP A 1 91 ? -9.593 9.617 20.042 1.00 94.12 91 ASP A C 1
ATOM 755 O O . ASP A 1 91 ? -9.334 10.706 19.537 1.00 94.12 91 ASP A O 1
ATOM 759 N N . ILE A 1 92 ? -8.866 8.533 19.742 1.00 91.31 92 ILE A N 1
ATOM 760 C CA . ILE A 1 92 ? -7.860 8.508 18.678 1.00 91.31 92 ILE A CA 1
ATOM 761 C C . ILE A 1 92 ? -8.476 7.885 17.430 1.00 91.31 92 ILE A C 1
ATOM 763 O O . ILE A 1 92 ? -8.801 6.692 17.401 1.00 91.31 92 ILE A O 1
ATOM 767 N N . GLN A 1 93 ? -8.572 8.683 16.369 1.00 84.75 93 GLN A N 1
ATOM 768 C CA . GLN A 1 93 ? -8.945 8.200 15.047 1.00 84.75 93 GLN A CA 1
ATOM 769 C C . GLN A 1 93 ? -7.776 7.439 14.409 1.00 84.75 93 GLN A C 1
ATOM 771 O O . GLN A 1 93 ? -6.638 7.905 14.387 1.00 84.75 93 GLN A O 1
ATOM 776 N N . VAL A 1 94 ? -8.065 6.252 13.876 1.00 85.88 94 VAL A N 1
ATOM 777 C CA . VAL A 1 94 ? -7.096 5.406 13.170 1.00 85.88 94 VAL A CA 1
ATOM 778 C C . VAL A 1 94 ? -7.577 5.229 11.740 1.00 85.88 94 VAL A C 1
ATOM 780 O O . VAL A 1 94 ? -8.757 4.976 11.519 1.00 85.88 94 VAL A O 1
ATOM 783 N N . THR A 1 95 ? -6.659 5.370 10.787 1.00 81.94 95 THR A N 1
ATOM 784 C CA . THR A 1 95 ? -6.879 5.056 9.370 1.00 81.94 95 THR A CA 1
ATOM 785 C C . THR A 1 95 ? -5.843 4.023 8.956 1.00 81.94 95 THR A C 1
ATOM 787 O O . THR A 1 95 ? -4.642 4.255 9.134 1.00 81.94 95 THR A O 1
ATOM 790 N N . MET A 1 96 ? -6.278 2.885 8.422 1.00 83.25 96 MET A N 1
ATOM 791 C CA . MET A 1 96 ? -5.375 1.877 7.883 1.00 83.25 96 MET A CA 1
ATOM 792 C C . MET A 1 96 ? -5.046 2.212 6.434 1.00 83.25 96 MET A C 1
ATOM 794 O O . MET A 1 96 ? -5.904 2.247 5.557 1.00 83.25 96 MET A O 1
ATOM 798 N N . LEU A 1 97 ? -3.760 2.407 6.164 1.00 82.75 97 LEU A N 1
ATOM 799 C CA . LEU A 1 97 ? -3.262 2.618 4.811 1.00 82.75 97 LEU A CA 1
ATOM 800 C C . LEU A 1 97 ? -2.504 1.357 4.388 1.00 82.75 97 LEU A C 1
ATOM 802 O O . LEU A 1 97 ? -1.526 0.994 5.055 1.00 82.75 97 LEU A O 1
ATOM 806 N N . PRO A 1 98 ? -2.921 0.656 3.321 1.00 81.06 98 PRO A N 1
ATOM 807 C CA . PRO A 1 98 ? -2.144 -0.463 2.816 1.00 81.06 98 PRO A CA 1
ATOM 808 C C . PRO A 1 98 ? -0.788 0.039 2.286 1.00 81.06 98 PRO A C 1
ATOM 810 O O . PRO A 1 98 ? -0.643 1.208 1.905 1.00 81.06 98 PRO A O 1
ATOM 813 N N . PRO A 1 99 ? 0.223 -0.839 2.193 1.00 85.69 99 PRO A N 1
ATOM 814 C CA . PRO A 1 99 ? 1.384 -0.533 1.373 1.00 85.69 99 PRO A CA 1
ATOM 815 C C . PRO A 1 99 ? 0.947 -0.337 -0.084 1.00 85.69 99 PRO A C 1
ATOM 817 O O . PRO A 1 99 ? -0.004 -0.968 -0.546 1.00 85.69 99 PRO A O 1
ATOM 820 N N . VAL A 1 100 ? 1.684 0.483 -0.835 1.00 91.06 100 VAL A N 1
ATOM 821 C CA . VAL A 1 100 ? 1.532 0.504 -2.295 1.00 91.06 100 VAL A CA 1
ATOM 822 C C . VAL A 1 100 ? 1.841 -0.869 -2.870 1.00 91.06 100 VAL A C 1
ATOM 824 O O . VAL A 1 100 ? 2.748 -1.560 -2.395 1.00 91.06 100 VAL A O 1
ATOM 827 N N . PHE A 1 101 ? 1.094 -1.270 -3.893 1.00 92.94 101 PHE A N 1
ATOM 828 C CA . PHE A 1 101 ? 1.236 -2.602 -4.453 1.00 92.94 101 PHE A CA 1
ATOM 829 C C . PHE A 1 101 ? 0.964 -2.661 -5.952 1.00 92.94 101 PHE A C 1
ATOM 831 O O . PHE A 1 101 ? 0.143 -1.926 -6.484 1.00 92.94 101 PHE A O 1
ATOM 838 N N . TYR A 1 102 ? 1.619 -3.584 -6.644 1.00 92.94 102 TYR A N 1
ATOM 839 C CA . TYR A 1 102 ? 1.356 -3.912 -8.036 1.00 92.94 102 TYR A CA 1
ATOM 840 C C . TYR A 1 102 ? 0.735 -5.300 -8.140 1.00 92.94 102 TYR A C 1
ATOM 842 O O . TYR A 1 102 ? 1.284 -6.291 -7.657 1.00 92.94 102 TYR A O 1
ATOM 850 N N . THR A 1 103 ? -0.400 -5.366 -8.825 1.00 91.44 103 THR A N 1
ATOM 851 C CA . THR A 1 103 ? -1.030 -6.615 -9.246 1.00 91.44 103 THR A CA 1
ATOM 852 C C . THR A 1 103 ? -1.718 -6.414 -10.590 1.00 91.44 103 THR A C 1
ATOM 854 O O . THR A 1 103 ? -2.221 -5.321 -10.878 1.00 91.44 103 THR A O 1
ATOM 857 N N . ARG A 1 104 ? -1.779 -7.468 -11.408 1.00 88.25 104 ARG A N 1
ATOM 858 C CA . ARG A 1 104 ? -2.568 -7.482 -12.651 1.00 88.25 104 ARG A CA 1
ATOM 859 C C . ARG A 1 104 ? -4.027 -7.810 -12.368 1.00 88.25 104 ARG A C 1
ATOM 861 O O . ARG A 1 104 ? -4.915 -7.168 -12.923 1.00 88.25 104 ARG A O 1
ATOM 868 N N . ASN A 1 105 ? -4.252 -8.721 -11.427 1.00 85.00 105 ASN A N 1
ATOM 869 C CA . ASN A 1 105 ? -5.572 -9.175 -11.025 1.00 85.00 105 ASN A CA 1
ATOM 870 C C . ASN A 1 105 ? -5.787 -8.867 -9.545 1.00 85.00 105 ASN A C 1
ATOM 872 O O . ASN A 1 105 ? -5.031 -9.315 -8.684 1.00 85.00 105 ASN A O 1
ATOM 876 N N . MET A 1 106 ? -6.817 -8.080 -9.257 1.00 84.19 106 MET A N 1
ATOM 877 C CA . MET A 1 106 ? -7.265 -7.825 -7.895 1.00 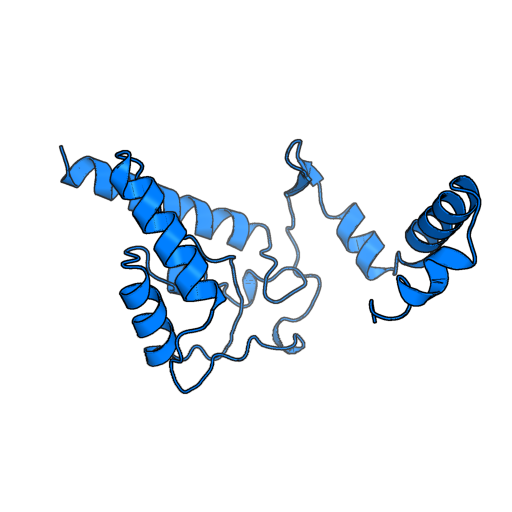84.19 106 MET A CA 1
ATOM 878 C C . MET A 1 106 ? -8.667 -8.398 -7.750 1.00 84.19 106 MET A C 1
ATOM 880 O O . MET A 1 106 ? -9.546 -8.081 -8.550 1.00 84.19 106 MET A O 1
ATOM 884 N N . THR A 1 107 ? -8.867 -9.238 -6.741 1.00 83.25 107 THR A N 1
ATOM 885 C CA . THR A 1 107 ? -10.190 -9.766 -6.408 1.00 83.25 107 THR A CA 1
ATOM 886 C C . THR A 1 107 ? -10.979 -8.671 -5.700 1.00 83.25 107 THR A C 1
ATOM 888 O O . THR A 1 107 ? -10.807 -8.475 -4.499 1.00 83.25 107 THR A O 1
ATOM 891 N N . THR A 1 108 ? -11.835 -7.954 -6.431 1.00 80.94 108 THR A N 1
ATOM 892 C CA . THR A 1 108 ? -12.619 -6.830 -5.886 1.00 80.94 108 THR A CA 1
ATOM 893 C C . THR A 1 108 ? -13.423 -7.251 -4.662 1.00 80.94 108 THR A C 1
ATOM 895 O O . THR A 1 108 ? -13.302 -6.629 -3.618 1.00 80.94 108 THR A O 1
ATOM 898 N N . THR A 1 109 ? -14.103 -8.397 -4.720 1.00 86.00 109 THR A N 1
ATOM 899 C CA . THR A 1 109 ? -14.927 -8.902 -3.611 1.00 86.00 109 THR A CA 1
ATOM 900 C C . THR A 1 109 ? -14.142 -9.192 -2.330 1.00 86.00 109 THR A C 1
ATOM 902 O O . THR A 1 109 ? -14.660 -8.991 -1.234 1.00 86.00 109 THR A O 1
ATOM 905 N N . TRP A 1 110 ? -12.911 -9.704 -2.431 1.00 89.69 110 TRP A N 1
ATOM 906 C CA . TRP A 1 110 ? -12.091 -9.951 -1.241 1.00 89.69 110 TRP A CA 1
ATOM 907 C C . TRP A 1 110 ? -11.612 -8.632 -0.636 1.00 89.69 110 TRP A C 1
ATOM 909 O O . TRP A 1 110 ? -11.699 -8.443 0.576 1.00 89.69 110 TRP A O 1
ATOM 919 N N . THR A 1 111 ? -11.146 -7.715 -1.487 1.00 87.38 111 THR A N 1
ATOM 920 C CA . THR A 1 111 ? -10.631 -6.417 -1.054 1.00 87.38 111 THR A CA 1
ATOM 921 C C . THR A 1 111 ? -11.738 -5.552 -0.452 1.00 87.38 111 THR A C 1
ATOM 923 O O . THR A 1 111 ? -11.532 -4.988 0.614 1.00 87.38 111 THR A O 1
ATOM 926 N N . GLU A 1 112 ? -12.926 -5.514 -1.058 1.00 87.69 112 GLU A N 1
ATOM 927 C CA . GLU A 1 112 ? -14.115 -4.837 -0.518 1.00 87.69 112 GLU A CA 1
ATOM 928 C C . GLU A 1 112 ? -14.431 -5.331 0.898 1.00 87.69 112 GLU A C 1
ATOM 930 O O . GLU A 1 112 ? -14.475 -4.539 1.833 1.00 87.69 112 GLU A O 1
ATOM 935 N N . LYS A 1 113 ? -14.516 -6.654 1.098 1.00 91.62 113 LYS A N 1
ATOM 936 C CA . LYS A 1 113 ? -14.776 -7.239 2.424 1.00 91.62 113 LYS A CA 1
ATOM 937 C C . LYS A 1 113 ? -13.697 -6.907 3.452 1.00 91.62 113 LYS A C 1
ATOM 939 O O . LYS A 1 113 ? -14.016 -6.723 4.623 1.00 91.62 113 LYS A O 1
ATOM 944 N N . LEU A 1 114 ? -12.430 -6.843 3.039 1.00 90.88 114 LEU A N 1
ATOM 945 C CA . LEU A 1 114 ? -11.331 -6.452 3.923 1.00 90.88 114 LEU A CA 1
ATOM 946 C C . LEU A 1 114 ? -11.447 -4.993 4.365 1.00 90.88 114 LEU A C 1
ATOM 948 O O . LEU A 1 114 ? -11.213 -4.691 5.533 1.00 90.88 114 LEU A O 1
ATOM 952 N N . TYR A 1 115 ? -11.803 -4.102 3.446 1.00 90.50 115 TYR A N 1
ATOM 953 C CA . TYR A 1 115 ? -11.957 -2.684 3.746 1.00 90.50 115 TYR A CA 1
ATOM 954 C C . TYR A 1 115 ? -13.189 -2.442 4.616 1.00 90.50 115 TYR A C 1
ATOM 956 O O . TYR A 1 115 ? -13.085 -1.747 5.625 1.00 90.50 115 TYR A O 1
ATOM 964 N N . ASP A 1 116 ? -14.301 -3.111 4.314 1.00 90.62 116 ASP A N 1
ATOM 965 C CA . ASP A 1 116 ? -15.512 -3.086 5.135 1.00 90.62 116 ASP A CA 1
ATOM 966 C C . ASP A 1 116 ? -15.243 -3.591 6.559 1.00 90.62 116 ASP A C 1
ATOM 968 O O . ASP A 1 116 ? -15.711 -2.993 7.529 1.00 90.62 116 ASP A O 1
ATOM 972 N N . TYR A 1 117 ? -14.445 -4.657 6.703 1.00 92.81 117 TYR A N 1
ATOM 973 C CA . TYR A 1 117 ? -14.076 -5.218 8.006 1.00 92.81 117 TYR A CA 1
ATOM 974 C C . TYR A 1 117 ? -13.397 -4.187 8.916 1.00 92.81 117 TYR A C 1
ATOM 976 O O . TYR A 1 117 ? -13.706 -4.107 10.105 1.00 92.81 117 TYR A O 1
ATOM 984 N N . PHE A 1 118 ? -12.498 -3.371 8.361 1.00 91.69 118 PHE A N 1
ATOM 985 C CA . PHE A 1 118 ? -11.804 -2.316 9.103 1.00 91.69 118 PHE A CA 1
ATOM 986 C C . PHE A 1 118 ? -12.515 -0.956 9.062 1.00 91.69 118 PHE A C 1
ATOM 988 O O . PHE A 1 118 ? -12.059 -0.022 9.718 1.00 91.69 118 PHE A O 1
ATOM 995 N N . GLN A 1 119 ? -13.656 -0.855 8.370 1.00 88.81 119 GLN A N 1
ATOM 996 C CA . GLN A 1 119 ? -14.380 0.398 8.123 1.00 88.81 119 GLN A CA 1
ATOM 997 C C . GLN A 1 119 ? -13.507 1.442 7.409 1.00 88.81 119 GLN A C 1
ATOM 999 O O . GLN A 1 119 ? -13.599 2.643 7.674 1.00 88.81 119 GLN A O 1
ATOM 1004 N N . GLU A 1 120 ? -12.634 0.978 6.515 1.00 87.88 120 GLU A N 1
ATOM 1005 C CA . GLU A 1 120 ? -11.753 1.848 5.754 1.00 87.88 120 GLU A CA 1
ATOM 1006 C C . GLU A 1 120 ? -12.514 2.563 4.652 1.00 87.88 120 GLU A C 1
ATOM 1008 O O . GLU A 1 120 ? -13.361 2.011 3.957 1.00 87.88 120 GLU A O 1
ATOM 1013 N N . THR A 1 121 ? -12.182 3.833 4.489 1.00 83.06 121 THR A N 1
ATOM 1014 C CA . THR A 1 121 ? -12.917 4.739 3.605 1.00 83.06 121 THR A CA 1
ATOM 1015 C C . THR A 1 121 ? -12.088 5.153 2.397 1.00 83.06 121 THR A C 1
ATOM 1017 O O . THR A 1 121 ? -12.625 5.717 1.448 1.00 83.06 121 THR A O 1
ATOM 1020 N N . VAL A 1 122 ? -10.773 4.943 2.425 1.00 85.81 122 VAL A N 1
ATOM 1021 C CA . VAL A 1 122 ? -9.886 5.231 1.293 1.00 85.81 122 VAL A CA 1
ATOM 1022 C C . VAL A 1 122 ? -9.927 4.041 0.341 1.00 85.81 122 VAL A C 1
ATOM 1024 O O . VAL A 1 122 ? -9.743 2.915 0.779 1.00 85.81 122 VAL A O 1
ATOM 1027 N N . ALA A 1 123 ? -10.153 4.261 -0.953 1.00 86.12 123 ALA A N 1
ATOM 1028 C CA . ALA A 1 123 ? -10.261 3.158 -1.908 1.00 86.12 123 ALA A CA 1
ATOM 1029 C C . ALA A 1 123 ? -8.917 2.410 -2.087 1.00 86.12 123 ALA A C 1
ATOM 1031 O O . ALA A 1 123 ? -7.872 3.059 -2.218 1.00 86.12 123 ALA A O 1
ATOM 1032 N N . PRO A 1 124 ? -8.905 1.064 -2.151 1.00 85.69 124 PRO A N 1
ATOM 1033 C CA . PRO A 1 124 ? -7.685 0.274 -2.360 1.00 85.69 124 PRO A CA 1
ATOM 1034 C C . PRO A 1 124 ? -6.974 0.597 -3.678 1.00 85.69 124 PRO A C 1
ATOM 1036 O O . PRO A 1 124 ? -5.745 0.533 -3.756 1.00 85.69 124 PRO A O 1
ATOM 1039 N N . GLU A 1 125 ? -7.725 0.987 -4.709 1.00 89.75 125 GLU A N 1
ATOM 1040 C CA . GLU A 1 125 ? -7.211 1.362 -6.027 1.00 89.75 125 GLU A CA 1
ATOM 1041 C C . GLU A 1 125 ? -6.218 2.523 -5.961 1.00 89.75 125 GLU A C 1
ATOM 1043 O O . GLU A 1 125 ? -5.302 2.579 -6.780 1.00 89.75 125 GLU A O 1
ATOM 1048 N N . LEU A 1 126 ? -6.347 3.410 -4.968 1.00 91.88 126 LEU A N 1
ATOM 1049 C CA . LEU A 1 126 ? -5.415 4.514 -4.747 1.00 91.88 126 LEU A CA 1
ATOM 1050 C C . LEU A 1 126 ? -3.969 4.013 -4.625 1.00 91.88 126 LEU A C 1
ATOM 1052 O O . LEU A 1 126 ? -3.050 4.599 -5.201 1.00 91.88 126 LEU A O 1
ATOM 1056 N N . PHE A 1 127 ? -3.785 2.908 -3.900 1.00 92.81 127 PHE A N 1
ATOM 1057 C CA . PHE A 1 127 ? -2.485 2.319 -3.578 1.00 92.81 127 PHE A CA 1
ATOM 1058 C C . PHE A 1 127 ? -2.004 1.317 -4.627 1.00 92.81 127 PHE A C 1
ATOM 1060 O O . PHE A 1 127 ? -0.851 0.873 -4.576 1.00 92.81 127 PHE A O 1
ATOM 1067 N N . ARG A 1 128 ? -2.858 0.974 -5.597 1.00 93.75 128 ARG A N 1
ATOM 1068 C CA . ARG A 1 128 ? -2.484 0.112 -6.710 1.00 93.75 128 ARG A CA 1
ATOM 1069 C C . ARG A 1 128 ? -1.594 0.888 -7.680 1.00 93.75 128 ARG A C 1
ATOM 1071 O O . ARG A 1 128 ? -1.960 1.945 -8.190 1.00 93.75 128 ARG A O 1
ATOM 1078 N N . LEU A 1 129 ? -0.411 0.350 -7.938 1.00 94.06 129 LEU A N 1
ATOM 1079 C CA . LEU A 1 129 ? 0.547 0.865 -8.905 1.00 94.06 129 LEU A CA 1
ATOM 1080 C C . LEU A 1 129 ? 0.165 0.418 -10.316 1.00 94.06 129 LEU A C 1
ATOM 1082 O O . LEU A 1 129 ? -0.286 -0.710 -10.532 1.00 94.06 129 LEU A O 1
ATOM 1086 N N . THR A 1 130 ? 0.401 1.289 -11.288 1.00 93.69 130 THR A N 1
ATOM 1087 C CA . THR A 1 130 ? 0.411 0.927 -12.710 1.00 93.69 130 THR A CA 1
ATOM 1088 C C . THR A 1 130 ? 1.737 0.259 -13.086 1.00 93.69 130 THR A C 1
ATOM 1090 O O . THR A 1 130 ? 2.728 0.382 -12.366 1.00 93.69 130 THR A O 1
ATOM 1093 N N . GLU A 1 131 ? 1.797 -0.431 -14.233 1.00 93.56 131 GLU A N 1
ATOM 1094 C CA . GLU A 1 131 ? 3.045 -1.049 -14.721 1.00 93.56 131 GLU A CA 1
ATOM 1095 C C . GLU A 1 131 ? 4.204 -0.043 -14.780 1.00 93.56 131 GLU A C 1
ATOM 1097 O O . GLU A 1 131 ? 5.318 -0.352 -14.361 1.00 93.56 131 GLU A O 1
ATOM 1102 N N . SER A 1 132 ? 3.940 1.179 -15.243 1.00 93.12 132 SER A N 1
ATOM 1103 C CA . SER A 1 132 ? 4.940 2.244 -15.349 1.00 93.12 132 SER A CA 1
ATOM 1104 C C . SER A 1 132 ? 5.395 2.813 -14.008 1.00 93.12 132 SER A C 1
ATOM 1106 O O . SER A 1 132 ? 6.378 3.543 -13.985 1.00 93.12 132 SER A O 1
ATOM 1108 N N . GLU A 1 133 ? 4.712 2.506 -12.905 1.00 94.12 133 GLU A N 1
ATOM 1109 C CA . GLU A 1 133 ? 5.021 3.022 -11.564 1.00 94.12 133 GLU A CA 1
ATOM 1110 C C . GLU A 1 133 ? 5.837 2.044 -10.714 1.00 94.12 133 GLU A C 1
ATOM 1112 O O . GLU A 1 133 ? 6.249 2.366 -9.600 1.00 94.12 133 GLU A O 1
ATOM 1117 N N . VAL A 1 134 ? 6.086 0.836 -11.216 1.00 91.81 134 VAL A N 1
ATOM 1118 C CA . VAL A 1 134 ? 6.828 -0.195 -10.489 1.00 91.81 134 VAL A CA 1
ATOM 1119 C C . VAL A 1 134 ? 8.330 0.022 -10.637 1.00 91.81 134 VAL A C 1
ATOM 1121 O O . VAL A 1 134 ? 8.851 0.146 -11.746 1.00 91.81 134 VAL A O 1
ATOM 1124 N N . TYR A 1 135 ? 9.041 0.006 -9.510 1.00 88.50 135 TYR A N 1
ATOM 1125 C CA . TYR A 1 135 ? 10.495 0.134 -9.460 1.00 88.50 135 TYR A CA 1
ATOM 1126 C C . TYR A 1 135 ? 11.206 -1.211 -9.673 1.00 88.50 135 TYR A C 1
ATOM 1128 O O . TYR A 1 135 ? 11.794 -1.459 -10.728 1.00 88.50 135 TYR A O 1
ATOM 1136 N N . ASP A 1 136 ? 11.182 -2.091 -8.669 1.00 85.50 136 ASP A N 1
ATOM 1137 C CA . ASP A 1 136 ? 11.930 -3.358 -8.674 1.00 85.50 136 ASP A CA 1
ATOM 1138 C C . ASP A 1 136 ? 11.195 -4.534 -7.997 1.00 85.50 136 ASP A C 1
ATOM 1140 O O . ASP A 1 136 ? 11.684 -5.670 -8.027 1.00 85.50 136 ASP A O 1
ATOM 1144 N N . SER A 1 137 ? 10.044 -4.283 -7.369 1.00 87.94 137 SER A N 1
ATOM 1145 C CA . SER A 1 137 ? 9.223 -5.289 -6.697 1.00 87.94 137 SER A CA 1
ATOM 1146 C C . SER A 1 137 ? 7.756 -4.873 -6.686 1.00 87.94 137 SER A C 1
ATOM 1148 O O . SER A 1 137 ? 7.439 -3.700 -6.872 1.00 87.94 137 SER A O 1
ATOM 1150 N N . VAL A 1 138 ? 6.867 -5.828 -6.404 1.00 90.38 138 VAL A N 1
ATOM 1151 C CA . VAL A 1 138 ? 5.421 -5.580 -6.337 1.00 90.38 138 VAL A CA 1
ATOM 1152 C C . VAL A 1 138 ? 5.001 -4.634 -5.212 1.00 90.38 138 VAL A C 1
ATOM 1154 O O . VAL A 1 138 ? 3.848 -4.252 -5.193 1.00 90.38 138 VAL A O 1
ATOM 1157 N N . TYR A 1 139 ? 5.899 -4.230 -4.310 1.00 90.94 139 TYR A N 1
ATOM 1158 C CA . TYR A 1 139 ? 5.613 -3.258 -3.244 1.00 90.94 139 TYR A CA 1
ATOM 1159 C C . TYR A 1 139 ? 6.432 -1.969 -3.365 1.00 90.94 139 TYR A C 1
ATOM 1161 O O . TYR A 1 139 ? 6.389 -1.116 -2.482 1.00 90.94 139 TYR A O 1
ATOM 1169 N N . HIS A 1 140 ? 7.247 -1.831 -4.414 1.00 89.00 140 HIS A N 1
ATOM 1170 C CA . HIS A 1 140 ? 8.164 -0.705 -4.550 1.00 89.00 140 HIS A CA 1
ATOM 1171 C C . HIS A 1 140 ? 7.755 0.179 -5.722 1.00 89.00 140 HIS A C 1
ATOM 1173 O O . HIS A 1 140 ? 7.904 -0.197 -6.886 1.00 89.00 140 HIS A O 1
ATOM 1179 N N . ALA A 1 141 ? 7.280 1.375 -5.385 1.00 90.56 141 ALA A N 1
ATOM 1180 C CA 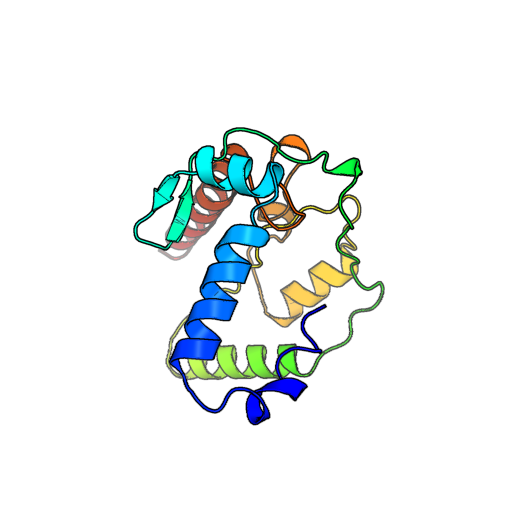. ALA A 1 141 ? 6.982 2.428 -6.338 1.00 90.56 141 ALA A CA 1
ATOM 1181 C C . ALA A 1 141 ? 8.255 3.162 -6.786 1.00 90.56 141 ALA A C 1
ATOM 1183 O O . ALA A 1 141 ? 9.158 3.425 -5.982 1.00 90.56 141 ALA A O 1
ATOM 1184 N N . ASN A 1 142 ? 8.301 3.521 -8.064 1.00 90.50 142 ASN A N 1
ATOM 1185 C CA . ASN A 1 142 ? 9.263 4.465 -8.621 1.00 90.50 142 ASN A CA 1
ATOM 1186 C C . ASN A 1 142 ? 8.846 5.917 -8.300 1.00 90.50 142 ASN A C 1
ATOM 1188 O O . ASN A 1 142 ? 7.877 6.134 -7.571 1.00 90.50 142 ASN A O 1
ATOM 1192 N N . HIS A 1 143 ? 9.565 6.911 -8.829 1.00 89.69 143 HIS A N 1
ATOM 1193 C CA . HIS A 1 143 ? 9.269 8.326 -8.575 1.00 89.69 143 HIS A CA 1
ATOM 1194 C C . HIS A 1 143 ? 7.803 8.698 -8.854 1.00 89.69 143 HIS A C 1
ATOM 1196 O O . HIS A 1 143 ? 7.168 9.347 -8.023 1.00 89.69 143 HIS A O 1
ATOM 1202 N N . GLU A 1 144 ? 7.242 8.242 -9.977 1.00 92.69 144 GLU A N 1
ATOM 1203 C CA . GLU A 1 144 ? 5.861 8.551 -10.362 1.00 92.69 144 GLU A CA 1
ATOM 1204 C C . GLU A 1 144 ? 4.856 7.986 -9.355 1.00 92.69 144 GLU A C 1
ATOM 1206 O O . GLU A 1 144 ? 3.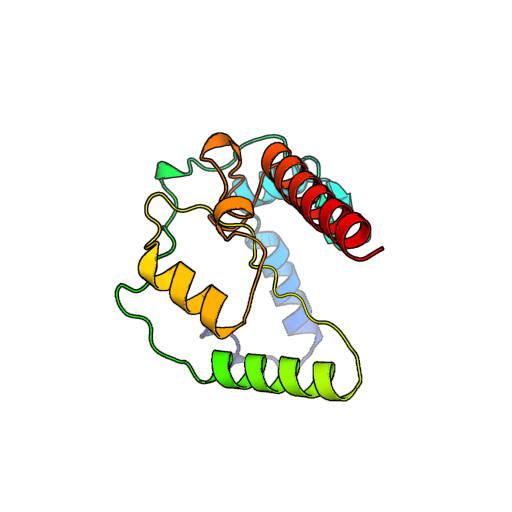998 8.718 -8.863 1.00 92.69 144 GLU A O 1
ATOM 1211 N N . GLY A 1 145 ? 5.013 6.720 -8.953 1.00 92.38 145 GLY A N 1
ATOM 1212 C CA . GLY A 1 145 ? 4.144 6.117 -7.939 1.00 92.38 145 GLY A CA 1
ATOM 1213 C C . GLY A 1 145 ? 4.308 6.763 -6.556 1.00 92.38 145 GLY A C 1
ATOM 1214 O O . GLY A 1 145 ? 3.318 7.014 -5.869 1.00 92.38 145 GLY A O 1
ATOM 1215 N N . GLN A 1 146 ? 5.543 7.108 -6.167 1.00 90.12 146 GLN A N 1
ATOM 1216 C CA . GLN A 1 146 ? 5.835 7.827 -4.918 1.00 90.12 146 GLN A CA 1
ATOM 1217 C C . GLN A 1 146 ? 5.271 9.249 -4.898 1.00 90.12 146 GLN A C 1
ATOM 1219 O O . GLN A 1 146 ? 5.082 9.810 -3.823 1.00 90.12 146 GLN A O 1
ATOM 1224 N N . LYS A 1 147 ? 5.016 9.847 -6.062 1.00 92.00 147 LYS A N 1
ATOM 1225 C CA . LYS A 1 147 ? 4.407 11.170 -6.180 1.00 92.00 147 LYS A CA 1
ATOM 1226 C C . LYS A 1 147 ? 2.886 11.077 -6.249 1.00 92.00 147 LYS A C 1
ATOM 1228 O O . LYS A 1 147 ? 2.204 11.783 -5.511 1.00 92.00 147 LYS A O 1
ATOM 1233 N N . ARG A 1 148 ? 2.348 10.212 -7.114 1.00 94.88 148 ARG A N 1
ATOM 1234 C CA . ARG A 1 148 ? 0.903 10.085 -7.337 1.00 94.88 148 ARG A CA 1
ATOM 1235 C C . ARG A 1 148 ? 0.177 9.658 -6.068 1.00 94.88 148 ARG A C 1
ATOM 1237 O O . ARG A 1 148 ? -0.758 10.347 -5.669 1.00 94.88 148 ARG A O 1
ATOM 1244 N N . VAL A 1 149 ? 0.590 8.544 -5.455 1.00 93.94 149 VAL A N 1
ATOM 1245 C CA . VAL A 1 149 ? -0.167 7.937 -4.348 1.00 93.94 149 VAL A CA 1
ATOM 1246 C C . VAL A 1 149 ? -0.279 8.895 -3.156 1.00 93.94 149 VAL A C 1
ATOM 1248 O O . VAL A 1 149 ? -1.405 9.154 -2.733 1.00 93.94 149 VAL A O 1
ATOM 1251 N N . PRO A 1 150 ? 0.814 9.494 -2.637 1.00 91.44 150 PRO A N 1
ATOM 1252 C CA . PRO A 1 150 ? 0.704 10.410 -1.506 1.00 91.44 150 PRO A CA 1
ATOM 1253 C C . PRO A 1 150 ? -0.068 11.685 -1.840 1.00 91.44 150 PRO A C 1
ATOM 1255 O O . PRO A 1 150 ? -0.862 12.122 -1.019 1.00 91.44 150 PRO A O 1
ATOM 1258 N N . ASN A 1 151 ? 0.109 12.265 -3.034 1.00 93.31 151 ASN A N 1
ATOM 1259 C CA . ASN A 1 151 ? -0.618 13.483 -3.409 1.00 93.31 151 ASN A CA 1
ATOM 1260 C C . ASN A 1 151 ? -2.129 13.242 -3.490 1.00 93.31 151 ASN A C 1
ATOM 1262 O O . ASN A 1 151 ? -2.903 14.046 -2.981 1.00 93.31 151 ASN A O 1
ATOM 1266 N N . GLN A 1 152 ? -2.546 12.127 -4.093 1.00 93.69 152 GLN A N 1
ATOM 1267 C CA . GLN A 1 152 ? -3.959 11.757 -4.160 1.00 93.69 152 GLN A CA 1
ATOM 1268 C C . GLN A 1 152 ? -4.523 11.417 -2.774 1.00 93.69 152 GLN A C 1
ATOM 1270 O O . GLN A 1 152 ? -5.651 11.797 -2.474 1.00 93.69 152 GLN A O 1
ATOM 1275 N N . LEU A 1 153 ? -3.744 10.753 -1.912 1.00 91.19 153 LEU A N 1
ATOM 1276 C CA . LEU A 1 153 ? -4.146 10.493 -0.529 1.00 91.19 153 LEU A CA 1
ATOM 1277 C C . LEU A 1 153 ? -4.348 11.797 0.250 1.00 91.19 153 LEU A C 1
ATOM 1279 O O . LEU A 1 153 ? -5.384 11.971 0.877 1.00 91.19 153 LEU A O 1
ATOM 1283 N N . ILE A 1 154 ? -3.380 12.716 0.190 1.00 90.50 154 ILE A N 1
ATOM 1284 C CA . ILE A 1 154 ? -3.461 14.021 0.858 1.00 90.50 154 ILE A CA 1
ATOM 1285 C C . ILE A 1 154 ? -4.698 14.777 0.379 1.00 90.50 154 ILE A C 1
ATOM 1287 O O . ILE A 1 154 ? -5.447 15.281 1.206 1.00 90.50 154 ILE A O 1
ATOM 1291 N N . GLN A 1 155 ? -4.947 14.807 -0.931 1.00 89.81 155 GLN A N 1
ATOM 1292 C CA . GLN A 1 155 ? -6.134 15.453 -1.484 1.00 89.81 155 GLN A CA 1
ATOM 1293 C C . GLN A 1 155 ? -7.430 14.856 -0.910 1.00 89.81 155 GLN A C 1
ATOM 1295 O O . GLN A 1 155 ? -8.271 15.604 -0.427 1.00 89.81 155 GLN A O 1
ATOM 1300 N N . GLN A 1 156 ? -7.568 13.525 -0.884 1.00 88.19 156 GLN A N 1
ATOM 1301 C CA . GLN A 1 156 ? -8.758 12.868 -0.323 1.00 88.19 156 GLN A CA 1
ATOM 1302 C C . GLN A 1 156 ? -8.936 13.118 1.177 1.00 88.19 156 GLN A C 1
ATOM 1304 O O . GLN A 1 156 ? -10.064 13.138 1.663 1.00 88.19 156 GLN A O 1
ATOM 1309 N N . LEU A 1 157 ? -7.839 13.256 1.925 1.00 84.25 157 LEU A N 1
ATOM 1310 C CA . LEU A 1 157 ? -7.895 13.555 3.354 1.00 84.25 157 LEU A CA 1
ATOM 1311 C C . LEU A 1 157 ? -8.303 15.014 3.602 1.00 84.25 157 LEU A C 1
ATOM 1313 O O . LEU A 1 157 ? -9.170 15.250 4.435 1.00 84.25 157 LEU A O 1
ATOM 1317 N N . LEU A 1 158 ? -7.756 15.965 2.839 1.00 85.25 158 LEU A N 1
ATOM 1318 C CA . LEU A 1 158 ? -8.112 17.385 2.941 1.00 85.25 158 LEU A CA 1
ATOM 1319 C C . LEU A 1 158 ? -9.570 17.647 2.535 1.00 85.25 158 LEU A C 1
ATOM 1321 O O . LEU A 1 158 ? -10.295 18.312 3.265 1.00 85.25 158 LEU A O 1
ATOM 1325 N N . GLU A 1 159 ? -10.036 17.054 1.430 1.00 82.50 159 GLU A N 1
ATOM 1326 C CA . GLU A 1 159 ? -11.438 17.160 0.988 1.00 82.50 159 GLU A CA 1
ATOM 1327 C C . GLU A 1 159 ? -12.430 16.636 2.043 1.00 82.50 159 GLU A C 1
ATOM 1329 O O . GLU A 1 159 ? -13.588 17.044 2.068 1.00 82.50 159 GLU A O 1
ATOM 1334 N N . ARG A 1 160 ? -12.003 15.727 2.927 1.00 73.12 160 ARG A N 1
ATOM 1335 C CA . ARG A 1 160 ? -12.843 15.216 4.019 1.00 73.12 160 ARG A CA 1
ATOM 1336 C C . ARG A 1 160 ? -12.894 16.138 5.218 1.00 73.12 160 ARG A C 1
ATOM 1338 O O . ARG A 1 160 ? -13.947 16.210 5.838 1.00 73.12 160 ARG A O 1
ATOM 1345 N N . GLU A 1 161 ? -11.793 16.801 5.551 1.00 67.56 161 GLU A N 1
ATOM 1346 C CA . GLU A 1 161 ? -11.783 17.792 6.630 1.00 67.56 161 GLU A CA 1
ATOM 1347 C C . GLU A 1 161 ? -12.737 18.949 6.295 1.00 67.56 161 GLU A C 1
ATOM 1349 O O . GLU A 1 161 ? -13.557 19.316 7.129 1.00 67.56 161 GLU A O 1
ATOM 1354 N N . GLU A 1 162 ? -12.745 19.412 5.039 1.00 69.88 162 GLU A N 1
ATOM 1355 C CA . GLU A 1 162 ? -13.656 20.467 4.561 1.00 69.88 162 GLU A CA 1
ATOM 1356 C C . GLU A 1 162 ? -15.146 20.070 4.564 1.00 69.88 162 GLU A C 1
ATOM 1358 O O . GLU A 1 162 ? -16.011 20.939 4.564 1.00 69.88 162 GLU A O 1
ATOM 1363 N N . LEU A 1 163 ? -15.474 18.771 4.553 1.00 59.69 163 LEU A N 1
ATOM 1364 C CA . LEU A 1 163 ? -16.860 18.276 4.629 1.00 59.69 163 LEU A CA 1
ATOM 1365 C C . LEU A 1 163 ? -17.369 18.111 6.069 1.00 59.69 163 LEU A C 1
ATOM 1367 O O . LEU A 1 163 ? -18.556 17.836 6.267 1.00 59.69 163 LEU A O 1
ATOM 1371 N N . VAL A 1 164 ? -16.474 18.195 7.055 1.00 57.78 164 VAL A N 1
ATOM 1372 C CA . VAL A 1 164 ? -16.784 18.030 8.483 1.00 57.78 164 VAL A CA 1
ATOM 1373 C C . VAL A 1 164 ? -16.886 19.386 9.202 1.00 57.78 164 VAL A C 1
ATOM 1375 O O . VAL A 1 164 ? -17.512 19.443 10.263 1.00 57.78 164 VAL A O 1
ATOM 1378 N N . GLU A 1 165 ? -16.335 20.462 8.624 1.00 48.62 165 GLU A N 1
ATOM 1379 C CA . GLU A 1 165 ? -16.543 21.865 9.047 1.00 48.62 165 GLU A CA 1
ATOM 1380 C C . GLU A 1 165 ? -17.857 22.472 8.521 1.00 48.62 165 GLU A C 1
ATOM 1382 O O . GLU A 1 165 ? -18.491 23.231 9.296 1.00 48.62 165 GLU A O 1
#

Secondary structure (DSSP, 8-state):
--HHHHTTGGG--SHHHHHHHHHHHHHHS--HHHHHHHHH-EEPTTS-EE---S--S-GGGS------SS----HHHHHHHHHHHHHHTTT------PPPB--S---HHHHHHHHHHHT--S-GGGGBPPGGGB-SSTT-B-HHHHHHHHHHHHHHHHHHHTTT-

Radius of gyration: 20.34 Å; chains: 1; bounding box: 50×44×40 Å

Organism: NCBI:txid1552123

Foldseek 3Di:
DPPPPVVCPVVPPDVVVVVVVVVVCVVVVCDVLNVVQVVQFDQDPVRDTANLADASDQPVPADADDQDLDADDDPVLVVVLVVCVVCVVVVHHDADDDQQFEHPDDNPVNVVVSCVSNVHDDDPVLSYDDSSQHHHHRRDGGNVSVPRSVVVVVVVVVVVVVVVD

pLDDT: mean 79.46, std 15.19, range [32.47, 97.0]

Sequence (165 aa):
MLCIYWQNQKKYQRKWQLLLISLKHARLSATPEKIARRNAARITDTGCYRDLDKQIRDPKTLNEIVFPETFEETKTMIEIADFIARCKAIDIQVTMLPPVFYTRNMTTTWTEKLYDYFQETVAPELFRLTESEVYDSVYHANHEGQKRVPNQLIQQLLEREELVE